Protein AF-A0A9D8I0F9-F1 (afdb_monomer_lite)

Radius of gyration: 18.65 Å; chains: 1; bounding box: 52×34×51 Å

Secondary structure (DSSP, 8-state):
-HHHHHHHHH-SEEEE-TT---------SS---HHHHHHHHHHHHHHTTEEEEE-SSEEEEEETT----PPPEE--TT---PPSSS-EEEEEEE-SSS-HHHHHHHHGGGS-TT-EEEEET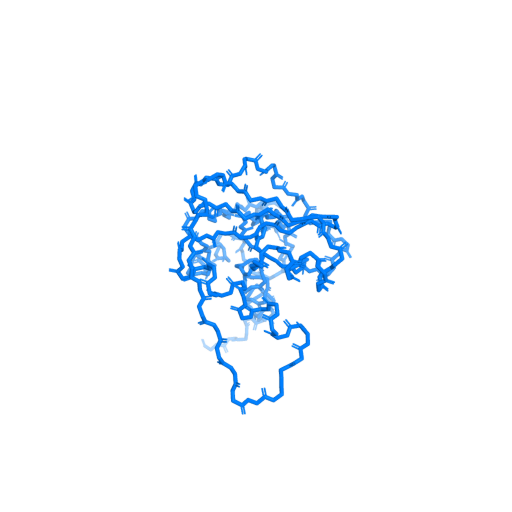TTTEEEEEEEHHHHHHHHHHHHHHTT------

pLDDT: mean 84.26, std 13.47, range [33.53, 96.0]

Foldseek 3Di:
DVQVVCCVLVVAHEAEDPPLDDDDDDDDPDDDDSVRVVVVSQVRSVVVQWFWDDDPHYIYTGHHPPDPPDPAAEDDPPDPDLDDGWGKHKYKDAFDADQQVVLLVVLVVLADPPKDWDADRVRRMIIIIGTSRSVVVSVVVRVVVSPDDPDDD

Structure (mmCIF, N/CA/C/O backbone):
data_AF-A0A9D8I0F9-F1
#
_entry.id   AF-A0A9D8I0F9-F1
#
loop_
_atom_site.group_PDB
_atom_site.id
_atom_site.type_symbol
_atom_site.label_atom_id
_atom_site.label_alt_id
_atom_site.label_comp_id
_atom_site.label_asym_id
_atom_site.label_entity_id
_atom_site.label_seq_id
_atom_site.pdbx_PDB_ins_code
_atom_site.Cartn_x
_atom_site.Cartn_y
_atom_site.Cartn_z
_atom_site.occupancy
_atom_site.B_iso_or_equiv
_atom_site.auth_seq_id
_atom_site.auth_comp_id
_atom_site.auth_asym_id
_atom_site.auth_atom_id
_atom_site.pdbx_PDB_model_num
ATOM 1 N N . MET A 1 1 ? -15.781 5.078 19.343 1.00 82.75 1 MET A N 1
ATOM 2 C CA . MET A 1 1 ? -15.821 4.423 18.006 1.00 82.75 1 MET A CA 1
ATOM 3 C C . MET A 1 1 ? -14.433 4.461 17.373 1.00 82.75 1 MET A C 1
ATOM 5 O O . MET A 1 1 ? -13.706 5.409 17.646 1.00 82.75 1 MET A O 1
ATOM 9 N N . ILE A 1 2 ? -14.071 3.494 16.517 1.00 88.62 2 ILE A N 1
ATOM 10 C CA . ILE A 1 2 ? -12.720 3.404 15.916 1.00 88.62 2 ILE A CA 1
ATOM 11 C C . ILE A 1 2 ? -12.313 4.680 15.159 1.00 88.62 2 ILE A C 1
ATOM 13 O O . ILE A 1 2 ? -11.172 5.117 15.239 1.00 88.62 2 ILE A O 1
ATOM 17 N N . VAL A 1 3 ? -13.276 5.329 14.495 1.00 91.56 3 VAL A N 1
ATOM 18 C CA . VAL A 1 3 ? -13.066 6.572 13.739 1.00 91.56 3 VAL A CA 1
ATOM 19 C C . VAL A 1 3 ? -12.652 7.746 14.621 1.00 91.56 3 VAL A C 1
ATOM 21 O O . VAL A 1 3 ? -11.760 8.502 14.258 1.00 91.56 3 VAL A O 1
ATOM 24 N N . GLN A 1 4 ? -13.251 7.863 15.805 1.00 92.19 4 GLN A N 1
ATOM 25 C CA . GLN A 1 4 ? -12.922 8.914 16.761 1.00 92.19 4 GLN A CA 1
ATOM 26 C C . GLN A 1 4 ? -11.546 8.666 17.381 1.00 92.19 4 GLN A C 1
ATOM 28 O O . GLN A 1 4 ? -10.725 9.573 17.447 1.00 92.19 4 GLN A O 1
ATOM 33 N N . TRP A 1 5 ? -11.260 7.410 17.736 1.00 93.69 5 TRP A N 1
ATOM 34 C CA . TRP A 1 5 ? -9.943 7.028 18.236 1.00 93.69 5 TRP A CA 1
ATOM 35 C C . TRP A 1 5 ? -8.846 7.321 17.202 1.00 93.69 5 TRP A C 1
ATOM 37 O O . TRP A 1 5 ? -7.818 7.898 17.542 1.00 93.69 5 TRP A O 1
ATOM 47 N N . LEU A 1 6 ? -9.074 7.002 15.921 1.00 93.19 6 LEU A N 1
ATOM 48 C CA . LEU A 1 6 ? -8.141 7.347 14.846 1.00 93.19 6 LEU A CA 1
ATOM 49 C C . LEU A 1 6 ? -7.936 8.861 14.726 1.00 93.19 6 LEU A C 1
ATOM 51 O O . LEU A 1 6 ? -6.796 9.285 14.545 1.00 93.19 6 LEU A O 1
ATOM 55 N N . ALA A 1 7 ? -8.989 9.671 14.856 1.00 93.44 7 ALA A N 1
ATOM 56 C CA . ALA A 1 7 ? -8.874 11.128 14.814 1.00 93.44 7 ALA A CA 1
ATOM 57 C C . ALA A 1 7 ? -8.002 11.661 15.963 1.00 93.44 7 ALA A C 1
ATOM 59 O O . ALA A 1 7 ? -7.063 12.418 15.727 1.00 93.44 7 ALA A O 1
ATOM 60 N N . GLU A 1 8 ? -8.238 11.195 17.189 1.00 94.94 8 GLU A N 1
ATOM 61 C CA . GLU A 1 8 ? -7.479 11.591 18.383 1.00 94.94 8 GLU A CA 1
ATOM 62 C C . GLU A 1 8 ? -6.013 11.148 18.309 1.00 94.94 8 GLU A C 1
ATOM 64 O O . GLU A 1 8 ? -5.097 11.908 18.628 1.00 94.94 8 GLU A O 1
ATOM 69 N N . GLN A 1 9 ? -5.764 9.918 17.854 1.00 93.75 9 GLN A N 1
ATOM 70 C CA . GLN A 1 9 ? -4.401 9.419 17.745 1.00 93.75 9 GLN A CA 1
ATOM 71 C C . GLN A 1 9 ? -3.655 10.052 16.568 1.00 93.75 9 GLN A C 1
ATOM 73 O O . GLN A 1 9 ? -2.475 10.365 16.690 1.00 93.75 9 GLN A O 1
ATOM 78 N N . THR A 1 10 ? -4.285 10.282 15.424 1.00 89.06 10 THR A N 1
ATOM 79 C CA . THR A 1 10 ? -3.561 10.822 14.260 1.00 89.06 10 THR A CA 1
ATOM 80 C C . THR A 1 10 ? -3.541 12.345 14.200 1.00 89.06 10 THR A C 1
ATOM 82 O O . THR A 1 10 ? -2.701 12.892 13.491 1.00 89.06 10 THR A O 1
ATOM 85 N N . GLY A 1 11 ? -4.427 13.027 14.932 1.00 89.56 11 GLY A N 1
ATOM 86 C CA . GLY A 1 11 ? -4.648 14.469 14.803 1.00 89.56 11 GLY A CA 1
ATOM 87 C C . GLY A 1 11 ? -5.281 14.863 13.464 1.00 89.56 11 GLY A C 1
ATOM 88 O O . GLY A 1 11 ? -5.242 16.032 13.092 1.00 89.56 11 GLY A O 1
ATOM 89 N N . LYS A 1 12 ? -5.822 13.894 12.714 1.00 86.50 12 LYS A N 1
ATOM 90 C CA . LYS A 1 12 ? -6.399 14.089 11.379 1.00 86.50 12 LYS A CA 1
ATOM 91 C C . LYS A 1 12 ? -7.915 13.986 11.426 1.00 86.50 12 LYS A C 1
ATOM 93 O O . LYS A 1 12 ? -8.478 13.248 12.232 1.00 86.50 12 LYS A O 1
ATOM 98 N N . SER A 1 13 ? -8.577 14.668 10.499 1.00 85.00 13 SER A N 1
ATOM 99 C CA . SER A 1 13 ? -10.017 14.495 10.298 1.00 85.00 13 SER A CA 1
ATOM 100 C C . SER A 1 13 ? -10.301 13.113 9.709 1.00 85.00 13 SER A C 1
ATOM 102 O O . SER A 1 13 ? -9.694 12.733 8.711 1.00 85.00 13 SER A O 1
ATOM 104 N N . VAL A 1 14 ? -11.228 12.354 10.292 1.00 93.44 14 VAL A N 1
ATOM 105 C CA . VAL A 1 14 ? -11.577 11.013 9.799 1.00 93.44 14 VAL A CA 1
ATOM 106 C C . VAL A 1 14 ? -12.933 11.060 9.109 1.00 93.44 14 VAL A C 1
ATOM 108 O O . VAL A 1 14 ? -13.938 11.415 9.720 1.00 93.44 14 VAL A O 1
ATOM 111 N N . ILE A 1 15 ? -12.961 10.681 7.835 1.00 88.06 15 ILE A N 1
ATOM 112 C CA . ILE A 1 15 ? -14.157 10.633 6.997 1.00 88.06 15 ILE A CA 1
ATOM 113 C C . ILE A 1 15 ? -14.457 9.168 6.703 1.00 88.06 15 ILE A C 1
ATOM 115 O O . ILE A 1 15 ? -13.598 8.422 6.237 1.00 88.06 15 ILE A O 1
ATOM 119 N N . LYS A 1 16 ? -15.690 8.746 6.966 1.00 90.88 16 LYS A N 1
ATOM 120 C CA . LYS A 1 16 ? -16.125 7.363 6.778 1.00 90.88 16 LYS A CA 1
ATOM 121 C C . LYS A 1 16 ? -17.194 7.297 5.701 1.00 90.88 16 LYS A C 1
ATOM 123 O O . LYS A 1 16 ? -18.196 8.005 5.785 1.00 90.88 16 LYS A O 1
ATOM 128 N N . HIS A 1 17 ? -17.015 6.415 4.725 1.00 91.06 17 HIS A N 1
ATOM 129 C CA . HIS A 1 17 ? -18.057 6.117 3.752 1.00 91.06 17 HIS A CA 1
ATOM 130 C C . HIS A 1 17 ? -19.296 5.523 4.460 1.00 91.06 17 HIS A C 1
ATOM 132 O O . HIS A 1 17 ? -19.131 4.709 5.374 1.00 91.06 17 HIS A O 1
ATOM 138 N N . PRO A 1 18 ? -20.540 5.843 4.047 1.00 89.75 18 PRO A N 1
ATOM 139 C CA . PRO A 1 18 ? -21.752 5.341 4.710 1.00 89.75 18 PRO A CA 1
ATOM 140 C C . PRO A 1 18 ? -21.831 3.811 4.803 1.00 89.75 18 PRO A C 1
ATOM 142 O O . PRO A 1 18 ? -22.353 3.268 5.772 1.00 89.75 18 PRO A O 1
ATOM 145 N N . GLN A 1 19 ? -21.272 3.117 3.808 1.00 91.00 19 GLN A N 1
ATOM 146 C CA . GLN A 1 19 ? -21.232 1.651 3.752 1.00 91.00 19 GLN A CA 1
ATOM 147 C C . GLN A 1 19 ? -20.058 1.024 4.518 1.00 91.00 19 GLN A C 1
ATOM 149 O O . GLN A 1 19 ? -19.990 -0.195 4.609 1.00 91.00 19 GLN A O 1
ATOM 154 N N . ALA A 1 20 ? -19.144 1.821 5.077 1.00 90.25 20 ALA A N 1
ATOM 155 C CA . ALA A 1 20 ? -18.056 1.304 5.901 1.00 90.25 20 ALA A CA 1
ATOM 156 C C . ALA A 1 20 ? -18.526 1.067 7.343 1.00 90.25 20 ALA A C 1
ATOM 158 O O . ALA A 1 20 ? -18.158 1.795 8.267 1.00 90.25 20 ALA A O 1
ATOM 159 N N . ASN A 1 21 ? -19.432 0.106 7.525 1.00 88.88 21 ASN A N 1
ATOM 160 C CA . ASN A 1 21 ? -19.968 -0.296 8.823 1.00 88.88 21 ASN A CA 1
ATOM 161 C C . ASN A 1 21 ? -19.376 -1.651 9.212 1.00 88.88 21 ASN A C 1
ATOM 163 O O . ASN A 1 21 ? -19.689 -2.654 8.586 1.00 88.88 21 ASN A O 1
ATOM 167 N N . CYS A 1 22 ? -18.552 -1.670 10.256 1.00 86.62 22 CYS A N 1
ATOM 168 C CA . CYS A 1 22 ? -18.045 -2.892 10.872 1.00 86.62 22 CYS A CA 1
ATOM 169 C C . CYS A 1 22 ? -17.872 -2.700 12.376 1.00 86.62 22 CYS A C 1
ATOM 171 O O . CYS A 1 22 ? -17.778 -1.572 12.878 1.00 86.62 22 CYS A O 1
ATOM 173 N N . GLN A 1 23 ? -17.809 -3.822 13.082 1.00 89.06 23 GLN A N 1
ATOM 174 C CA . GLN A 1 23 ? -17.448 -3.883 14.486 1.00 89.06 23 GLN A CA 1
ATOM 175 C C . GLN A 1 23 ? -16.186 -4.729 14.608 1.00 89.06 23 GLN A C 1
ATOM 177 O O . GLN A 1 23 ? -16.189 -5.905 14.272 1.00 89.06 23 GLN A O 1
ATOM 182 N N . ILE A 1 24 ? -15.111 -4.114 15.095 1.00 87.12 24 ILE A N 1
ATOM 183 C CA . ILE A 1 24 ? -13.802 -4.754 15.217 1.00 87.12 24 ILE A CA 1
ATOM 184 C C . ILE A 1 24 ? -13.397 -4.747 16.689 1.00 87.12 24 ILE A C 1
ATOM 186 O O . ILE A 1 24 ? -13.435 -3.702 17.343 1.00 87.12 24 ILE A O 1
ATOM 190 N N . THR A 1 25 ? -12.951 -5.902 17.181 1.00 90.12 25 THR A N 1
ATOM 191 C CA . THR A 1 25 ? -12.353 -6.058 18.511 1.00 90.12 25 THR A CA 1
ATOM 192 C C . THR A 1 25 ? -10.864 -6.342 18.358 1.00 90.12 25 THR A C 1
ATOM 194 O O . THR A 1 25 ? -10.480 -7.319 17.722 1.00 90.12 25 THR A O 1
ATOM 197 N N . ILE A 1 26 ? -10.017 -5.498 18.950 1.00 88.25 26 ILE A N 1
ATOM 198 C CA . ILE A 1 26 ? -8.557 -5.649 18.914 1.00 88.25 26 ILE A CA 1
ATOM 199 C C . ILE A 1 26 ? -8.065 -5.835 20.344 1.00 88.25 26 ILE A C 1
ATOM 201 O O . ILE A 1 26 ? -8.322 -4.994 21.204 1.00 88.25 26 ILE A O 1
ATOM 205 N N . VAL A 1 27 ? -7.336 -6.922 20.591 1.00 89.94 27 VAL A N 1
ATOM 206 C CA . VAL A 1 27 ? -6.743 -7.233 21.896 1.00 89.94 27 VAL A CA 1
ATOM 207 C C . VAL A 1 27 ? -5.234 -7.347 21.724 1.00 89.94 27 VAL A C 1
ATOM 209 O O . VAL A 1 27 ? -4.760 -8.041 20.828 1.00 89.94 27 VAL A O 1
ATOM 212 N N . SER A 1 28 ? -4.475 -6.670 22.585 1.00 86.38 28 SER A N 1
ATOM 213 C CA . SER A 1 28 ? -3.016 -6.780 22.636 1.00 86.38 28 SER A CA 1
ATOM 214 C C . SER A 1 28 ? -2.583 -7.273 24.010 1.00 86.38 28 SER A C 1
ATOM 216 O O . SER A 1 28 ? -3.026 -6.751 25.030 1.00 86.38 28 SER A O 1
ATOM 218 N N . SER A 1 29 ? -1.699 -8.269 24.037 1.00 86.88 29 SER A N 1
ATOM 219 C CA . SER A 1 29 ? -1.123 -8.846 25.260 1.00 86.88 29 SER A CA 1
ATOM 220 C C . SER A 1 29 ? 0.149 -8.133 25.735 1.00 86.88 29 SER A C 1
ATOM 222 O O . SER A 1 29 ? 0.691 -8.466 26.788 1.00 86.88 29 SER A O 1
ATOM 224 N N . LYS A 1 30 ? 0.651 -7.157 24.969 1.00 87.94 30 LYS A N 1
ATOM 225 C CA . LYS A 1 30 ? 1.874 -6.394 25.262 1.00 87.94 30 LYS A CA 1
ATOM 226 C C . LYS A 1 30 ? 1.601 -4.896 25.158 1.00 87.94 30 LYS A C 1
ATOM 228 O O . LYS A 1 30 ? 0.676 -4.476 24.466 1.00 87.94 30 LYS A O 1
ATOM 233 N N . LYS A 1 31 ? 2.441 -4.078 25.804 1.00 86.44 31 LYS A N 1
ATOM 234 C CA . LYS A 1 31 ? 2.414 -2.621 25.605 1.00 86.44 31 LYS A CA 1
ATOM 235 C C . LYS A 1 31 ? 2.637 -2.318 24.122 1.00 86.44 31 LYS A C 1
ATOM 237 O O . LYS A 1 31 ? 3.663 -2.695 23.562 1.00 86.44 31 LYS A O 1
ATOM 242 N N . THR A 1 32 ? 1.676 -1.643 23.507 1.00 90.00 32 THR A N 1
ATOM 243 C CA . THR A 1 32 ? 1.699 -1.301 22.084 1.00 90.00 32 THR A CA 1
ATOM 244 C C . THR A 1 32 ? 1.989 0.185 21.937 1.00 90.00 32 THR A C 1
ATOM 246 O O . THR A 1 32 ? 1.360 1.008 22.603 1.00 90.00 32 THR A O 1
ATOM 249 N N . SER A 1 33 ? 2.948 0.543 21.080 1.00 94.00 33 SER A N 1
ATOM 250 C CA . SER A 1 33 ? 3.194 1.950 20.770 1.00 94.00 33 SER A CA 1
ATOM 251 C C . SER A 1 33 ? 1.993 2.544 20.027 1.00 94.00 33 SER A C 1
ATOM 253 O O . SER A 1 33 ? 1.245 1.836 19.351 1.00 94.00 33 SER A O 1
ATOM 255 N N . LYS A 1 34 ? 1.825 3.866 20.096 1.00 90.50 34 LYS A N 1
ATOM 256 C CA . LYS A 1 34 ? 0.772 4.578 19.358 1.00 90.50 34 LYS A CA 1
ATOM 257 C C . LYS A 1 34 ? 0.776 4.234 17.863 1.00 90.50 34 LYS A C 1
ATOM 259 O O . LYS A 1 34 ? -0.275 3.976 17.283 1.00 90.50 34 LYS A O 1
ATOM 264 N N . ARG A 1 35 ? 1.968 4.188 17.256 1.00 88.75 35 ARG A N 1
ATOM 265 C CA . ARG A 1 35 ? 2.148 3.850 15.839 1.00 88.75 35 ARG A CA 1
ATOM 266 C C . ARG A 1 35 ? 1.676 2.429 15.539 1.00 88.75 35 ARG A C 1
ATOM 268 O O . ARG A 1 35 ? 0.945 2.218 14.577 1.00 88.75 35 ARG A O 1
ATOM 275 N N . ASP A 1 36 ? 2.067 1.468 16.369 1.00 91.25 36 ASP A N 1
ATOM 276 C CA . ASP A 1 36 ? 1.724 0.063 16.142 1.00 91.25 36 ASP A CA 1
ATOM 277 C C . ASP A 1 36 ? 0.231 -0.193 16.367 1.00 91.25 36 ASP A C 1
ATOM 279 O O . ASP A 1 36 ? -0.375 -0.966 15.630 1.00 91.25 36 ASP A O 1
ATOM 283 N N . ALA A 1 37 ? -0.391 0.510 17.316 1.00 92.38 37 ALA A N 1
ATOM 284 C CA . ALA A 1 37 ? -1.830 0.442 17.539 1.00 92.38 37 ALA A CA 1
ATOM 285 C C . ALA A 1 37 ? -2.612 0.959 16.320 1.00 92.38 37 ALA A C 1
ATOM 287 O O . ALA A 1 37 ? -3.542 0.296 15.869 1.00 92.38 37 ALA A O 1
ATOM 288 N N . ILE A 1 38 ? -2.205 2.093 15.735 1.00 93.12 38 ILE A N 1
ATOM 289 C CA . ILE A 1 38 ? -2.808 2.613 14.494 1.00 93.12 38 ILE A CA 1
ATOM 290 C C . ILE A 1 38 ? -2.662 1.589 13.361 1.00 93.12 38 ILE A C 1
ATOM 292 O O . ILE A 1 38 ? -3.632 1.291 12.667 1.00 93.12 38 ILE A O 1
ATOM 296 N N . ASN A 1 39 ? -1.477 0.993 13.214 1.00 91.00 39 ASN A N 1
ATOM 297 C CA . ASN A 1 39 ? -1.234 -0.026 12.194 1.00 91.00 39 ASN A CA 1
ATOM 298 C C . ASN A 1 39 ? -2.101 -1.281 12.393 1.00 91.00 39 ASN A C 1
ATOM 300 O O . ASN A 1 39 ? -2.555 -1.864 11.409 1.00 91.00 39 ASN A O 1
ATOM 304 N N . LEU A 1 40 ? -2.361 -1.697 13.637 1.00 92.50 40 LEU A N 1
ATOM 305 C CA . LEU A 1 40 ? -3.286 -2.798 13.929 1.00 92.50 40 LEU A CA 1
ATOM 306 C C . LEU A 1 40 ? -4.715 -2.459 13.503 1.00 92.50 40 LEU A C 1
ATOM 308 O O . LEU A 1 40 ? -5.375 -3.296 12.895 1.00 92.50 40 LEU A O 1
ATOM 312 N N . VAL A 1 41 ? -5.170 -1.231 13.758 1.00 93.62 41 VAL A N 1
ATOM 313 C CA . VAL A 1 41 ? -6.485 -0.763 13.297 1.00 93.62 41 VAL A CA 1
ATOM 314 C C . VAL A 1 41 ? -6.575 -0.787 11.774 1.00 93.62 41 VAL A C 1
ATOM 316 O O . VAL A 1 41 ? -7.574 -1.253 11.232 1.00 93.62 41 VAL A O 1
ATOM 319 N N . TYR A 1 42 ? -5.532 -0.335 11.075 1.00 93.38 42 TYR A N 1
ATOM 320 C CA . TYR A 1 42 ? -5.502 -0.341 9.610 1.00 93.38 42 TYR A CA 1
ATOM 321 C C . TYR A 1 42 ? -5.588 -1.760 9.048 1.00 93.38 42 TYR A C 1
ATOM 323 O O . TYR A 1 42 ? -6.364 -2.016 8.131 1.00 93.38 42 TYR A O 1
ATOM 331 N N . ARG A 1 43 ? -4.845 -2.698 9.642 1.00 91.12 43 ARG A N 1
ATOM 332 C CA . ARG A 1 43 ? -4.899 -4.118 9.272 1.00 91.12 43 ARG A CA 1
ATOM 333 C C . ARG A 1 43 ? -6.274 -4.718 9.528 1.00 91.12 43 ARG A C 1
ATOM 335 O O . ARG A 1 43 ? -6.790 -5.421 8.672 1.00 91.12 43 ARG A O 1
ATOM 342 N N . ALA A 1 44 ? -6.872 -4.426 10.678 1.00 93.31 44 ALA A N 1
ATOM 343 C CA . ALA A 1 44 ? -8.185 -4.954 11.010 1.00 93.31 44 ALA A CA 1
ATOM 344 C C . ALA A 1 44 ? -9.276 -4.414 10.070 1.00 93.31 44 ALA A C 1
ATOM 346 O O . ALA A 1 44 ? -10.126 -5.174 9.629 1.00 93.31 44 ALA A O 1
ATOM 347 N N . LEU A 1 45 ? -9.217 -3.131 9.694 1.00 93.00 45 LEU A N 1
ATOM 348 C CA . LEU A 1 45 ? -10.119 -2.561 8.687 1.00 93.00 45 LEU A CA 1
ATOM 349 C C . LEU A 1 45 ? -9.921 -3.201 7.305 1.00 93.00 45 LEU A C 1
ATOM 351 O O . LEU A 1 45 ? -10.903 -3.452 6.615 1.00 93.00 45 LEU A O 1
ATOM 355 N N . SER A 1 46 ? -8.679 -3.531 6.941 1.00 90.50 46 SER A N 1
ATOM 356 C CA . SER A 1 46 ? -8.383 -4.253 5.699 1.00 90.50 46 SER A CA 1
ATOM 357 C C . SER A 1 46 ? -8.972 -5.667 5.680 1.00 90.50 46 SER A C 1
ATOM 359 O O . SER A 1 46 ? -9.409 -6.103 4.620 1.00 90.50 46 SER A O 1
ATOM 361 N N . LEU A 1 47 ? -9.020 -6.374 6.819 1.00 90.94 47 LEU A N 1
ATOM 362 C CA . LEU A 1 47 ? -9.661 -7.698 6.914 1.00 90.94 47 LEU A CA 1
ATOM 363 C C . LEU A 1 47 ? -11.172 -7.631 6.659 1.00 90.94 47 LEU A C 1
ATOM 365 O O . LEU A 1 47 ? -11.745 -8.567 6.115 1.00 90.94 47 LEU A O 1
ATOM 369 N N . GLU A 1 48 ? -11.795 -6.509 7.008 1.00 93.44 48 GLU A N 1
ATOM 370 C CA . GLU A 1 48 ? -13.217 -6.243 6.772 1.00 93.44 48 GLU A CA 1
ATOM 371 C C . GLU A 1 48 ? -13.499 -5.671 5.366 1.00 93.44 48 GLU A C 1
ATOM 373 O O . GLU A 1 48 ? -14.612 -5.228 5.084 1.00 93.44 48 GLU A O 1
ATOM 378 N N . GLY A 1 49 ? -12.499 -5.637 4.475 1.00 90.88 49 GLY A N 1
ATOM 379 C CA . GLY A 1 49 ? -12.649 -5.115 3.112 1.00 90.88 49 GLY A CA 1
ATOM 380 C C . GLY A 1 49 ? -12.726 -3.587 3.036 1.00 90.88 49 GLY A C 1
ATOM 381 O O . GLY A 1 49 ? -13.319 -3.041 2.101 1.00 90.88 49 GLY A O 1
ATOM 382 N N . PHE A 1 50 ? -12.157 -2.874 4.015 1.00 93.00 50 PHE A N 1
ATOM 383 C CA . PHE A 1 50 ? -12.046 -1.416 3.987 1.00 93.00 50 PHE A CA 1
ATOM 384 C C . PHE A 1 50 ? -10.615 -0.957 3.735 1.00 93.00 50 PHE A C 1
ATOM 386 O O . PHE A 1 50 ? -9.669 -1.370 4.404 1.00 93.00 50 PHE A O 1
ATOM 393 N N . ASN A 1 51 ? -10.484 0.003 2.828 1.00 89.19 51 ASN A N 1
ATOM 394 C CA . ASN A 1 51 ? -9.250 0.716 2.563 1.00 89.19 51 ASN A CA 1
ATOM 395 C C . ASN A 1 51 ? -9.227 2.052 3.305 1.00 89.19 51 ASN A C 1
ATOM 397 O O . ASN A 1 51 ? -10.246 2.732 3.460 1.00 89.19 51 ASN A O 1
ATOM 401 N N . ILE A 1 52 ? -8.029 2.430 3.753 1.00 89.19 52 ILE A N 1
ATOM 402 C CA . ILE A 1 52 ? -7.775 3.718 4.393 1.00 89.19 52 ILE A CA 1
ATOM 403 C C . ILE A 1 52 ? -6.856 4.523 3.498 1.00 89.19 52 ILE A C 1
ATOM 405 O O . ILE A 1 52 ? -5.713 4.142 3.252 1.00 89.19 52 ILE A O 1
ATOM 409 N N . ILE A 1 53 ? -7.357 5.666 3.057 1.00 82.69 53 ILE A N 1
ATOM 410 C CA . ILE A 1 53 ? -6.609 6.619 2.252 1.00 82.69 53 ILE A CA 1
ATOM 411 C C . ILE A 1 53 ? -6.200 7.754 3.179 1.00 82.69 53 ILE A C 1
ATOM 413 O O . ILE A 1 53 ? -7.050 8.461 3.724 1.00 82.69 53 ILE A O 1
ATOM 417 N N . ALA A 1 54 ? -4.896 7.913 3.381 1.00 80.50 54 ALA A N 1
ATOM 418 C CA . ALA A 1 54 ? -4.346 8.935 4.257 1.00 80.50 54 ALA A CA 1
ATOM 419 C C . ALA A 1 54 ? -3.819 10.127 3.452 1.00 80.50 54 ALA A C 1
ATOM 421 O O . ALA A 1 54 ? -3.071 9.947 2.500 1.00 80.50 54 ALA A O 1
ATOM 422 N N . SER A 1 55 ? -4.158 11.337 3.889 1.00 72.56 55 SER A N 1
ATOM 423 C CA . SER A 1 55 ? -3.557 12.595 3.436 1.00 72.56 55 SER A CA 1
ATOM 424 C C . SER A 1 55 ? -2.840 13.289 4.603 1.00 72.56 55 SER A C 1
ATOM 426 O O . SER A 1 55 ? -2.783 12.759 5.722 1.00 72.56 55 SER A O 1
ATOM 428 N N . SER A 1 56 ? -2.282 14.480 4.379 1.00 72.75 56 SER A N 1
ATOM 429 C CA . SER A 1 56 ? -1.680 15.292 5.446 1.00 72.75 56 SER A CA 1
ATOM 430 C C . SER A 1 56 ? -2.694 15.685 6.530 1.00 72.75 56 SER A C 1
ATOM 432 O O . SER A 1 56 ? -2.337 15.709 7.706 1.00 72.75 56 SER A O 1
ATOM 434 N N . GLN A 1 57 ? -3.958 15.915 6.159 1.00 75.75 57 GLN A N 1
ATOM 435 C CA . GLN A 1 57 ? -4.993 16.472 7.042 1.00 75.75 57 GLN A CA 1
ATOM 436 C C . GLN A 1 57 ? -6.138 15.500 7.364 1.00 75.75 57 GLN A C 1
ATOM 438 O O . GLN A 1 57 ? -6.875 15.719 8.329 1.00 75.75 57 GLN A O 1
ATOM 443 N N . SER A 1 58 ? -6.309 14.431 6.581 1.00 81.81 58 SER A N 1
ATOM 444 C CA . SER A 1 58 ? -7.467 13.542 6.694 1.00 81.81 58 SER A CA 1
ATOM 445 C C . SER A 1 58 ? -7.155 12.059 6.490 1.00 81.81 58 SER A C 1
ATOM 447 O O . SER A 1 58 ? -6.139 11.685 5.903 1.00 81.81 58 SER A O 1
ATOM 449 N N . LEU A 1 59 ? -8.053 11.210 6.991 1.00 87.31 59 LEU A N 1
ATOM 450 C CA . LEU A 1 59 ? -8.124 9.777 6.721 1.00 87.31 59 LEU A CA 1
ATOM 451 C C . LEU A 1 59 ? -9.508 9.461 6.157 1.00 87.31 59 LEU A C 1
ATOM 453 O O . LEU A 1 59 ? -10.513 9.769 6.796 1.00 87.31 59 LEU A O 1
ATOM 457 N N . LEU A 1 60 ? -9.572 8.836 4.986 1.00 88.75 60 LEU A N 1
ATOM 458 C CA . LEU A 1 60 ? -10.818 8.357 4.397 1.00 88.75 60 LEU A CA 1
ATOM 459 C C . LEU A 1 60 ? -10.894 6.841 4.565 1.00 88.75 60 LEU A C 1
ATOM 461 O O . LEU A 1 60 ? -9.982 6.141 4.140 1.00 88.75 60 LEU A O 1
ATOM 465 N N . ILE A 1 61 ? -11.982 6.344 5.151 1.00 92.38 61 ILE A N 1
ATOM 466 C CA . ILE A 1 61 ? -12.276 4.912 5.284 1.00 92.38 61 ILE A CA 1
ATOM 467 C C . ILE A 1 61 ? -13.364 4.558 4.274 1.00 92.38 61 ILE A C 1
ATOM 469 O O . ILE A 1 61 ? -14.494 5.050 4.375 1.00 92.38 61 ILE A O 1
ATOM 473 N N . VAL A 1 62 ? -13.030 3.713 3.305 1.00 90.56 62 VAL A N 1
ATOM 474 C CA . VAL A 1 62 ? -13.885 3.376 2.157 1.00 90.56 62 VAL A CA 1
ATOM 475 C C . VAL A 1 62 ? -13.920 1.862 1.934 1.00 90.56 62 VAL A C 1
ATOM 477 O O . VAL A 1 62 ? -12.914 1.205 2.183 1.00 90.56 62 VAL A O 1
ATOM 480 N N . PRO A 1 63 ? -15.042 1.280 1.474 1.00 92.31 63 PRO A N 1
ATOM 481 C CA . PRO A 1 63 ? -15.054 -0.093 0.981 1.00 92.31 63 PRO A CA 1
ATOM 482 C C . PRO A 1 63 ? -14.080 -0.262 -0.178 1.00 92.31 63 PRO A C 1
ATOM 484 O O . PRO A 1 63 ? -13.926 0.646 -1.003 1.00 92.31 63 PRO A O 1
ATOM 487 N N . GLU A 1 64 ? -13.465 -1.432 -0.254 1.00 86.56 64 GLU A N 1
ATOM 488 C CA . GLU A 1 64 ? -12.626 -1.807 -1.378 1.00 86.56 64 GLU A CA 1
ATOM 489 C C . GLU A 1 64 ? -13.393 -1.678 -2.706 1.00 86.56 64 GLU A C 1
ATOM 491 O O . GLU A 1 64 ? -14.567 -2.040 -2.819 1.00 86.56 64 GLU A O 1
ATOM 496 N N . GLY A 1 65 ? -12.755 -1.070 -3.707 1.00 81.62 65 GLY A N 1
ATOM 497 C CA . GLY A 1 65 ? -13.364 -0.791 -5.013 1.00 81.62 65 GLY A CA 1
ATOM 498 C C . GLY A 1 65 ? -14.264 0.449 -5.051 1.00 81.62 65 GLY A C 1
ATOM 499 O O . GLY A 1 65 ? -14.711 0.840 -6.132 1.00 81.62 65 GLY A O 1
ATOM 500 N N . LYS A 1 66 ? -14.520 1.092 -3.905 1.00 80.38 66 LYS A N 1
ATOM 501 C CA . LYS A 1 66 ? -15.225 2.383 -3.800 1.00 80.38 66 LYS A CA 1
ATOM 502 C C . LYS A 1 66 ? -14.294 3.523 -3.415 1.00 80.38 66 LYS A C 1
ATOM 504 O O . LYS A 1 66 ? -14.742 4.545 -2.889 1.00 80.38 66 LYS A O 1
ATOM 509 N N . GLU A 1 67 ? -12.999 3.359 -3.663 1.00 78.75 67 GLU A N 1
ATOM 510 C CA . GLU A 1 67 ? -12.055 4.445 -3.483 1.00 78.75 67 GLU A CA 1
ATOM 511 C C . GLU A 1 67 ? -12.432 5.610 -4.412 1.00 78.75 67 GLU A C 1
ATOM 513 O O . GLU A 1 67 ? -12.753 5.385 -5.586 1.00 78.75 67 GLU A O 1
ATOM 518 N N . PRO A 1 68 ? -12.402 6.866 -3.928 1.00 68.19 68 PRO A N 1
ATOM 519 C CA . PRO A 1 68 ? -12.502 8.008 -4.820 1.00 68.19 68 PRO A CA 1
ATOM 520 C C . PRO A 1 68 ? -11.421 7.886 -5.896 1.00 68.19 68 PRO A C 1
ATOM 522 O O . PRO A 1 68 ? -10.301 7.453 -5.612 1.00 68.19 68 PRO A O 1
ATOM 525 N N . LYS A 1 69 ? -11.753 8.271 -7.133 1.00 59.94 69 LYS A N 1
ATOM 526 C CA . LYS A 1 69 ? -10.774 8.378 -8.220 1.00 59.94 69 LYS A CA 1
ATOM 527 C C . LYS A 1 69 ? -9.778 9.477 -7.859 1.00 59.94 69 LYS A C 1
ATOM 529 O O . LYS A 1 69 ? -9.962 10.636 -8.211 1.00 59.94 69 LYS A O 1
ATOM 534 N N . LEU A 1 70 ? -8.757 9.111 -7.101 1.00 56.00 70 LEU A N 1
ATOM 535 C CA . LEU A 1 70 ? -7.616 9.958 -6.827 1.00 56.00 70 LEU A CA 1
ATOM 536 C C . LEU A 1 70 ? -6.743 9.905 -8.068 1.00 56.00 70 LEU A C 1
ATOM 538 O O . LEU A 1 70 ? -6.293 8.830 -8.476 1.00 56.00 70 LEU A O 1
ATOM 542 N N . SER A 1 71 ? -6.556 11.062 -8.692 1.00 51.62 71 SER A N 1
ATOM 543 C CA . SER A 1 71 ? -5.504 11.229 -9.683 1.00 51.62 71 SER A CA 1
ATOM 544 C C . SER A 1 71 ? -4.194 10.828 -9.005 1.00 51.62 71 SER A C 1
ATOM 546 O O . SER A 1 71 ? -3.898 11.366 -7.936 1.00 51.62 71 SER A O 1
ATOM 548 N N . PRO A 1 72 ? -3.458 9.844 -9.541 1.00 55.41 72 PRO A N 1
ATOM 549 C CA . PRO A 1 72 ? -2.234 9.397 -8.905 1.00 55.41 72 PRO A CA 1
ATOM 550 C C . PRO A 1 72 ? -1.252 10.570 -8.844 1.00 55.41 72 PRO A C 1
ATOM 552 O O . PRO A 1 72 ? -1.090 11.311 -9.815 1.00 55.41 72 PRO A O 1
ATOM 555 N N . GLU A 1 73 ? -0.646 10.765 -7.679 1.00 59.50 73 GLU A N 1
ATOM 556 C CA . GLU A 1 73 ? 0.324 11.836 -7.474 1.00 59.50 73 GLU A CA 1
ATOM 557 C C . GLU A 1 73 ? 1.682 11.385 -8.027 1.00 59.50 73 GLU A C 1
ATOM 559 O O . GLU A 1 73 ? 2.119 10.250 -7.795 1.00 59.50 73 GLU A O 1
ATOM 564 N N . LEU A 1 74 ? 2.337 12.256 -8.799 1.00 62.88 74 LEU A N 1
ATOM 565 C CA . LEU A 1 74 ? 3.704 12.029 -9.257 1.00 62.88 74 LEU A CA 1
ATOM 566 C C . LEU A 1 74 ? 4.638 12.132 -8.049 1.00 62.88 74 LEU A C 1
ATOM 568 O O . LEU A 1 74 ? 4.749 13.190 -7.431 1.00 62.88 74 LEU A O 1
ATOM 572 N N . LEU A 1 75 ? 5.326 11.038 -7.729 1.00 64.69 75 LEU A N 1
ATOM 573 C CA . LEU A 1 75 ? 6.476 11.081 -6.837 1.00 64.69 75 LEU A CA 1
ATOM 574 C C . LEU A 1 75 ? 7.572 11.884 -7.537 1.00 64.69 75 LEU A C 1
ATOM 576 O O . LEU A 1 75 ? 8.137 11.434 -8.535 1.00 64.69 75 LEU A O 1
ATOM 580 N N . ASP A 1 76 ? 7.839 13.078 -7.013 1.00 59.69 76 ASP A N 1
ATOM 581 C CA . ASP A 1 76 ? 8.951 13.923 -7.441 1.00 59.69 76 ASP A CA 1
ATOM 582 C C . ASP A 1 76 ? 10.253 13.104 -7.429 1.00 59.69 76 ASP A C 1
ATOM 584 O O . ASP A 1 76 ? 10.562 12.431 -6.443 1.00 59.69 76 ASP A O 1
ATOM 588 N N . ALA A 1 77 ? 11.019 13.146 -8.522 1.00 54.25 77 ALA A N 1
ATOM 589 C CA . ALA A 1 77 ? 12.255 12.379 -8.680 1.00 54.25 77 ALA A CA 1
ATOM 590 C C . ALA A 1 77 ? 13.318 12.727 -7.617 1.00 54.25 77 ALA A C 1
ATOM 592 O O . ALA A 1 77 ? 14.227 11.935 -7.370 1.00 54.25 77 ALA A O 1
ATOM 593 N N . SER A 1 78 ? 13.197 13.894 -6.975 1.00 51.59 78 SER A N 1
ATOM 594 C CA . SER A 1 78 ? 14.062 14.340 -5.877 1.00 51.59 78 SER A CA 1
ATOM 595 C C . SER A 1 78 ? 13.680 13.771 -4.501 1.00 51.59 78 SER A C 1
ATOM 597 O O . SER A 1 78 ? 14.498 13.798 -3.577 1.00 51.59 78 SER A O 1
ATOM 599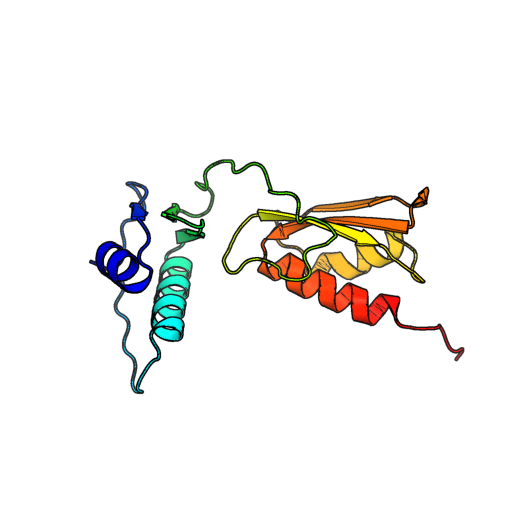 N N . ARG A 1 79 ? 12.466 13.223 -4.347 1.00 56.47 79 ARG A N 1
ATOM 600 C CA . ARG A 1 79 ? 11.995 12.610 -3.099 1.00 56.47 79 ARG A CA 1
ATOM 601 C C . ARG A 1 79 ? 12.354 11.131 -3.049 1.00 56.47 79 ARG A C 1
ATOM 603 O O . ARG A 1 79 ? 11.854 10.302 -3.808 1.00 56.47 79 ARG A O 1
ATOM 610 N N . SER A 1 80 ? 13.231 10.792 -2.111 1.00 57.12 80 SER A N 1
ATOM 611 C CA . SER A 1 80 ? 13.612 9.407 -1.816 1.00 57.12 80 SER A CA 1
ATOM 612 C C . SER A 1 80 ? 12.606 8.709 -0.894 1.00 57.12 80 SER A C 1
ATOM 614 O O . SER A 1 80 ? 12.551 7.478 -0.863 1.00 57.12 80 SER A O 1
ATOM 616 N N . ASP A 1 81 ? 11.782 9.476 -0.183 1.00 61.22 81 ASP A N 1
ATOM 617 C CA . ASP A 1 81 ? 10.781 9.015 0.763 1.00 61.22 81 ASP A CA 1
ATOM 618 C C . ASP A 1 81 ? 9.440 8.727 0.075 1.00 61.22 81 ASP A C 1
ATOM 620 O O . ASP A 1 81 ? 8.720 9.619 -0.368 1.00 61.22 81 ASP A O 1
ATOM 624 N N . ILE A 1 82 ? 9.080 7.443 0.002 1.00 65.88 82 ILE A N 1
ATOM 625 C CA . ILE A 1 82 ? 7.753 7.029 -0.456 1.00 65.88 82 ILE A CA 1
ATOM 626 C C . ILE A 1 82 ? 6.770 7.235 0.715 1.00 65.88 82 ILE A C 1
ATOM 628 O O . ILE A 1 82 ? 6.969 6.653 1.787 1.00 65.88 82 ILE A O 1
ATOM 632 N N . PRO A 1 83 ? 5.717 8.060 0.556 1.00 65.19 83 PRO A N 1
ATOM 633 C CA . PRO A 1 83 ? 4.871 8.463 1.672 1.00 65.19 83 PRO A CA 1
ATOM 634 C C . PRO A 1 83 ? 4.077 7.297 2.284 1.00 65.19 83 PRO A C 1
ATOM 636 O O . PRO A 1 83 ? 3.535 6.446 1.578 1.00 65.19 83 PRO A O 1
ATOM 639 N N . ILE A 1 84 ? 3.989 7.291 3.620 1.00 63.16 84 ILE A N 1
ATOM 640 C CA . ILE A 1 84 ? 3.402 6.215 4.437 1.00 63.16 84 ILE A CA 1
ATOM 641 C C . ILE A 1 84 ? 1.873 6.160 4.263 1.00 63.16 84 ILE A C 1
ATOM 643 O O . ILE A 1 84 ? 1.181 7.142 4.523 1.00 63.16 84 ILE A O 1
ATOM 647 N N . GLY A 1 85 ? 1.342 4.988 3.902 1.00 64.50 85 GLY A N 1
ATOM 648 C CA . GLY A 1 85 ? -0.095 4.726 3.725 1.00 64.50 85 GLY A CA 1
ATOM 649 C C . GLY A 1 85 ? -0.387 3.949 2.439 1.00 64.50 85 GLY A C 1
ATOM 650 O O . GLY A 1 85 ? 0.516 3.732 1.637 1.00 64.50 85 GLY A O 1
ATOM 651 N N . ARG A 1 86 ? -1.640 3.524 2.225 1.00 73.06 86 ARG A N 1
ATOM 652 C CA . ARG A 1 86 ? -2.073 2.865 0.979 1.00 73.06 86 ARG A CA 1
ATOM 653 C C . ARG A 1 86 ? -2.644 3.916 0.028 1.00 73.06 86 ARG A C 1
ATOM 655 O O . ARG A 1 86 ? -3.828 4.232 0.064 1.00 73.06 86 ARG A O 1
ATOM 662 N N . GLN A 1 87 ? -1.779 4.482 -0.799 1.00 78.25 87 GLN A N 1
ATOM 663 C CA . GLN A 1 87 ? -2.134 5.471 -1.818 1.00 78.25 87 GLN A CA 1
ATOM 664 C C . GLN A 1 87 ? -1.526 5.076 -3.157 1.00 78.25 87 GLN A C 1
ATOM 666 O O . GLN A 1 87 ? -0.503 4.392 -3.186 1.00 78.25 87 GLN A O 1
ATOM 671 N N . ARG A 1 88 ? -2.170 5.490 -4.250 1.00 80.94 88 ARG A N 1
ATOM 672 C CA . ARG A 1 88 ? -1.704 5.214 -5.608 1.00 80.94 88 ARG A CA 1
ATOM 673 C C . ARG A 1 88 ? -0.791 6.343 -6.071 1.00 80.94 88 ARG A C 1
ATOM 675 O O . ARG A 1 88 ? -1.211 7.497 -6.072 1.00 80.94 88 ARG A O 1
ATOM 682 N N . LEU A 1 89 ? 0.427 6.002 -6.467 1.00 85.44 89 LEU A N 1
ATOM 683 C CA . LEU A 1 89 ? 1.454 6.956 -6.881 1.00 85.44 89 LEU A CA 1
ATOM 684 C C . LEU A 1 89 ? 1.972 6.589 -8.269 1.00 85.44 89 LEU A C 1
ATOM 686 O O . LEU A 1 89 ? 1.843 5.441 -8.698 1.00 85.44 89 LEU A O 1
ATOM 690 N N . VAL A 1 90 ? 2.580 7.558 -8.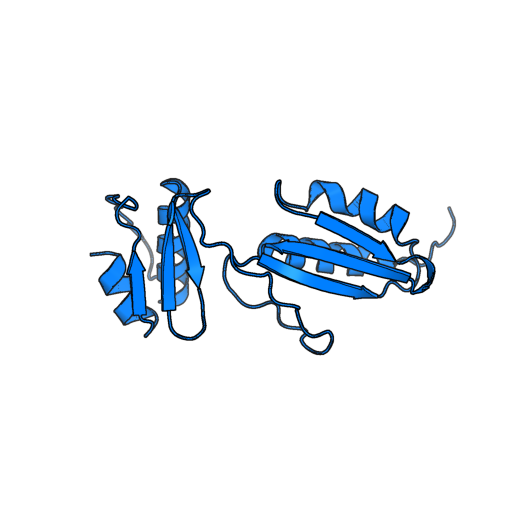949 1.00 85.50 90 VAL A N 1
ATOM 691 C CA . VAL A 1 90 ? 3.401 7.319 -10.141 1.00 85.50 90 VAL A CA 1
ATOM 692 C C . VAL A 1 90 ? 4.856 7.574 -9.777 1.00 85.50 90 VAL A C 1
ATOM 694 O O . VAL A 1 90 ? 5.185 8.669 -9.330 1.00 85.50 90 VAL A O 1
ATOM 697 N N . LYS A 1 91 ? 5.735 6.594 -9.984 1.00 88.38 91 LYS A N 1
ATOM 698 C CA . LYS A 1 91 ? 7.179 6.731 -9.779 1.00 88.38 91 LYS A CA 1
ATOM 699 C C . LYS A 1 91 ? 7.930 6.480 -11.078 1.00 88.38 91 LYS A C 1
ATOM 701 O O . LYS A 1 91 ? 7.737 5.450 -11.716 1.00 88.38 91 LYS A O 1
ATOM 706 N N . ILE A 1 92 ? 8.813 7.406 -11.435 1.00 87.62 92 ILE A N 1
ATOM 707 C CA . ILE A 1 92 ? 9.732 7.260 -12.566 1.00 87.62 92 ILE A CA 1
ATOM 708 C C . ILE A 1 92 ? 11.083 6.811 -12.011 1.00 87.62 92 ILE A C 1
ATOM 710 O O . ILE A 1 92 ? 11.621 7.446 -11.104 1.00 87.62 92 ILE A O 1
ATOM 714 N N . VAL A 1 93 ? 11.624 5.713 -12.533 1.00 90.88 93 VAL A N 1
ATOM 715 C CA . VAL A 1 93 ? 12.925 5.172 -12.132 1.00 90.88 93 VAL A CA 1
ATOM 716 C C . VAL A 1 93 ? 13.838 5.111 -13.347 1.00 90.88 93 VAL A C 1
ATOM 718 O O . VAL A 1 93 ? 13.487 4.540 -14.378 1.00 90.88 93 VAL A O 1
ATOM 721 N N . GLN A 1 94 ? 15.010 5.720 -13.213 1.00 90.62 94 GLN A N 1
ATOM 722 C CA . GLN A 1 94 ? 16.083 5.661 -14.196 1.00 90.62 94 GLN A CA 1
ATOM 723 C C . GLN A 1 94 ? 16.881 4.368 -14.000 1.00 90.62 94 GLN A C 1
ATOM 725 O O . GLN A 1 94 ? 17.324 4.098 -12.885 1.00 90.62 94 GLN A O 1
ATOM 730 N N . LEU A 1 95 ? 17.078 3.608 -15.074 1.00 91.88 95 LEU A N 1
ATOM 731 C CA . LEU A 1 95 ? 17.927 2.420 -15.106 1.00 91.88 95 LEU A CA 1
ATOM 732 C C . LEU A 1 95 ? 19.313 2.768 -15.652 1.00 91.88 95 LEU A C 1
ATOM 734 O O . LEU A 1 95 ? 19.458 3.644 -16.515 1.00 91.88 95 LEU A O 1
ATOM 738 N N . GLN A 1 96 ? 20.321 2.063 -15.159 1.00 91.25 96 GLN A N 1
ATOM 739 C CA . GLN A 1 96 ? 21.723 2.241 -15.521 1.00 91.25 96 GLN A CA 1
ATOM 740 C C . GLN A 1 96 ? 22.203 1.125 -16.454 1.00 91.25 96 GLN A C 1
ATOM 742 O O . GLN A 1 96 ? 22.790 1.407 -17.507 1.00 91.25 96 GLN A O 1
ATOM 747 N N . HIS A 1 97 ? 21.899 -0.131 -16.120 1.00 90.31 97 HIS A N 1
ATOM 748 C CA . HIS A 1 97 ? 22.500 -1.305 -16.751 1.00 90.31 97 HIS A CA 1
ATOM 749 C C . HIS A 1 97 ? 21.473 -2.163 -17.495 1.00 90.31 97 HIS A C 1
ATOM 751 O O . HIS A 1 97 ? 21.683 -2.487 -18.664 1.00 90.31 97 HIS A O 1
ATOM 757 N N . VAL A 1 98 ? 20.358 -2.506 -16.849 1.00 92.12 98 VAL A N 1
ATOM 758 C CA . VAL A 1 98 ? 19.363 -3.444 -17.390 1.00 92.12 98 VAL A CA 1
ATOM 759 C C . VAL A 1 98 ? 18.443 -2.750 -18.397 1.00 92.12 98 VAL A C 1
ATOM 761 O O . VAL A 1 98 ? 18.099 -1.575 -18.250 1.00 92.12 98 VAL A O 1
ATOM 764 N N . GLN A 1 99 ? 18.015 -3.482 -19.429 1.00 93.50 99 GLN A N 1
ATOM 765 C CA . GLN A 1 99 ? 17.050 -2.963 -20.400 1.00 93.50 99 GLN A CA 1
ATOM 766 C C . GLN A 1 99 ? 15.671 -2.757 -19.739 1.00 93.50 99 GLN A C 1
ATOM 768 O O . GLN A 1 99 ? 15.176 -3.676 -19.079 1.00 93.50 99 GLN A O 1
ATOM 773 N N . PRO A 1 100 ? 15.014 -1.595 -19.922 1.00 92.44 100 PRO A N 1
ATOM 774 C CA . PRO A 1 100 ? 13.693 -1.321 -19.355 1.00 92.44 100 PRO A CA 1
ATOM 775 C C . PRO A 1 100 ? 12.641 -2.407 -19.607 1.00 92.44 100 PRO A C 1
ATOM 777 O O . PRO A 1 100 ? 11.952 -2.797 -18.661 1.00 92.44 100 PRO A O 1
ATOM 780 N N . ALA A 1 101 ? 12.531 -2.940 -20.828 1.00 93.75 101 ALA A N 1
ATOM 781 C CA . ALA A 1 101 ? 11.618 -4.043 -21.136 1.00 93.75 101 ALA A CA 1
ATOM 782 C C . ALA A 1 101 ? 11.888 -5.307 -20.299 1.00 93.75 101 ALA A C 1
ATOM 784 O O . ALA A 1 101 ? 10.951 -5.907 -19.773 1.00 93.75 101 ALA A O 1
ATOM 785 N N . GLU A 1 102 ? 13.156 -5.687 -20.126 1.00 94.88 102 GLU A N 1
ATOM 786 C CA . GLU A 1 102 ? 13.538 -6.840 -19.303 1.00 94.88 102 GLU A CA 1
ATOM 787 C C . GLU A 1 102 ? 13.207 -6.589 -17.826 1.00 94.88 102 GLU A C 1
ATOM 789 O O . GLU A 1 102 ? 12.608 -7.438 -17.162 1.00 94.88 102 GLU A O 1
ATOM 794 N N . MET A 1 103 ? 13.529 -5.395 -17.319 1.00 95.50 103 MET A N 1
ATOM 795 C CA . MET A 1 103 ? 13.196 -5.001 -15.950 1.00 95.50 103 MET A CA 1
ATOM 796 C C . MET A 1 103 ? 11.682 -5.046 -15.707 1.00 95.50 103 MET A C 1
ATOM 798 O O . MET A 1 103 ? 11.237 -5.567 -14.686 1.00 95.50 103 MET A O 1
ATOM 802 N N . LYS A 1 104 ? 10.872 -4.561 -16.655 1.00 95.31 104 LYS A N 1
ATOM 803 C CA . LYS A 1 104 ? 9.406 -4.597 -16.566 1.00 95.31 104 LYS A CA 1
ATOM 804 C C . LYS A 1 104 ? 8.872 -6.019 -16.385 1.00 95.31 104 LYS A C 1
ATOM 806 O O . LYS A 1 104 ? 7.990 -6.221 -15.552 1.00 95.31 104 LYS A O 1
ATOM 811 N N . GLU A 1 105 ? 9.396 -6.996 -17.121 1.00 95.81 105 GLU A N 1
ATOM 812 C CA . GLU A 1 105 ? 8.985 -8.398 -16.973 1.00 95.81 105 GLU A CA 1
ATOM 813 C C . GLU A 1 105 ? 9.341 -8.954 -15.590 1.00 95.81 105 GLU A C 1
ATOM 815 O O . GLU A 1 105 ? 8.514 -9.622 -14.966 1.00 95.81 105 GLU A O 1
ATOM 820 N N . LYS A 1 106 ? 10.519 -8.603 -15.058 1.00 94.62 106 LYS A N 1
ATOM 821 C CA . LYS A 1 106 ? 10.944 -9.012 -13.709 1.00 94.62 106 LYS A CA 1
ATOM 822 C C . LYS A 1 106 ? 10.098 -8.391 -12.596 1.00 94.62 106 LYS A C 1
ATOM 824 O O . LYS A 1 106 ? 9.973 -9.000 -11.538 1.00 94.62 106 LYS A O 1
ATOM 829 N N . LEU A 1 107 ? 9.498 -7.221 -12.823 1.00 95.88 107 LEU A N 1
ATOM 830 C CA . LEU A 1 107 ? 8.656 -6.537 -11.835 1.00 95.88 107 LEU A CA 1
ATOM 831 C C . LEU A 1 107 ? 7.199 -7.007 -11.805 1.00 95.88 107 LEU A C 1
ATOM 833 O O . LEU A 1 107 ? 6.508 -6.731 -10.827 1.00 95.88 107 LEU A O 1
ATOM 837 N N . LYS A 1 108 ? 6.712 -7.732 -12.821 1.00 95.31 108 LYS A N 1
ATOM 838 C CA . LYS A 1 108 ? 5.315 -8.211 -12.861 1.00 95.31 108 LYS A CA 1
ATOM 839 C C . LYS A 1 108 ? 4.837 -8.890 -11.566 1.00 95.31 108 LYS A C 1
ATOM 841 O O . LYS A 1 108 ? 3.729 -8.571 -11.146 1.00 95.31 108 LYS A O 1
ATOM 846 N N . PRO A 1 109 ? 5.621 -9.764 -10.901 1.00 95.69 109 PRO A N 1
ATOM 847 C CA . PRO A 1 109 ? 5.167 -10.453 -9.692 1.00 95.69 109 PRO A CA 1
ATOM 848 C C . PRO A 1 109 ? 4.955 -9.543 -8.475 1.00 95.69 109 PRO A C 1
ATOM 850 O O . PRO A 1 109 ? 4.306 -9.962 -7.522 1.00 95.69 109 PRO A O 1
ATOM 853 N N . VAL A 1 110 ? 5.530 -8.334 -8.469 1.00 96.00 110 VAL A N 1
ATOM 854 C CA . VAL A 1 110 ? 5.459 -7.407 -7.325 1.00 96.00 110 VAL A CA 1
ATOM 855 C C . VAL A 1 110 ? 4.458 -6.269 -7.531 1.00 96.00 110 VAL A C 1
ATOM 857 O O . VAL A 1 110 ? 4.201 -5.506 -6.597 1.00 96.00 110 VAL A O 1
ATOM 860 N N . LEU A 1 111 ? 3.877 -6.155 -8.729 1.00 95.31 111 LEU A N 1
ATOM 861 C CA . LEU A 1 111 ? 2.790 -5.221 -9.010 1.00 95.31 111 LEU A CA 1
ATOM 862 C C . LEU A 1 111 ? 1.475 -5.736 -8.415 1.00 95.31 111 LEU A C 1
ATOM 864 O O . LEU A 1 111 ? 1.230 -6.941 -8.353 1.00 95.31 111 LEU A O 1
ATOM 868 N N . SER A 1 112 ? 0.614 -4.819 -7.984 1.00 93.69 112 SER A N 1
ATOM 869 C CA . SER A 1 112 ? -0.759 -5.166 -7.616 1.00 93.69 112 SER A CA 1
ATOM 870 C C . SER A 1 112 ? -1.594 -5.462 -8.865 1.00 93.69 112 SER A C 1
ATOM 872 O O . SER A 1 112 ? -1.221 -5.105 -9.982 1.00 93.69 112 SER A O 1
ATOM 874 N N . GLU A 1 113 ? -2.791 -6.025 -8.687 1.00 91.38 113 GLU A N 1
ATOM 875 C CA . GLU A 1 113 ? -3.749 -6.211 -9.790 1.00 91.38 113 GLU A CA 1
ATOM 876 C C . GLU A 1 113 ? -4.097 -4.901 -10.523 1.00 91.38 113 GLU A C 1
ATOM 878 O O . GLU A 1 113 ? -4.474 -4.917 -11.693 1.00 91.38 113 GLU A O 1
ATOM 883 N N . LYS A 1 114 ? -3.975 -3.751 -9.843 1.00 85.81 114 LYS A N 1
ATOM 884 C CA . LYS A 1 114 ? -4.232 -2.410 -10.401 1.00 85.81 114 LYS A CA 1
ATOM 885 C C . LYS A 1 114 ? -2.940 -1.683 -10.811 1.00 85.81 114 LYS A C 1
ATOM 887 O O . LYS A 1 114 ? -2.999 -0.505 -11.200 1.00 85.81 114 LYS A O 1
ATOM 892 N N . GLY A 1 115 ? -1.796 -2.351 -10.683 1.00 90.50 115 GLY A N 1
ATOM 893 C CA . GLY A 1 115 ? -0.470 -1.841 -10.993 1.00 90.50 115 GLY A CA 1
ATOM 894 C C . GLY A 1 115 ? -0.199 -1.816 -12.492 1.00 90.50 115 GLY A C 1
ATOM 895 O O . GLY A 1 115 ? -0.567 -2.732 -13.224 1.00 90.50 115 GLY A O 1
ATOM 896 N N . VAL A 1 116 ? 0.459 -0.759 -12.962 1.00 89.62 116 VAL A N 1
ATOM 897 C CA . VAL A 1 116 ? 0.884 -0.628 -14.361 1.00 89.62 116 VAL A CA 1
ATOM 898 C C . VAL A 1 116 ? 2.346 -0.205 -14.404 1.00 89.62 116 VAL A C 1
ATOM 900 O O . VAL A 1 116 ? 2.751 0.706 -13.685 1.00 89.62 116 VAL A O 1
ATOM 903 N N . ALA A 1 117 ? 3.125 -0.854 -15.270 1.00 93.25 117 ALA A N 1
ATOM 904 C CA . ALA A 1 117 ? 4.498 -0.474 -15.575 1.00 93.25 117 ALA A CA 1
ATOM 905 C C . ALA A 1 117 ? 4.654 -0.172 -17.073 1.00 93.25 117 ALA A C 1
ATOM 907 O O . ALA A 1 117 ? 4.326 -0.997 -17.937 1.00 93.25 117 ALA A O 1
ATOM 908 N N . GLU A 1 118 ? 5.196 0.999 -17.377 1.00 88.25 118 GLU A N 1
ATOM 909 C CA . GLU A 1 118 ? 5.509 1.471 -18.724 1.00 88.25 118 GLU A CA 1
ATOM 910 C C . GLU A 1 118 ? 7.004 1.742 -18.843 1.00 88.25 118 GLU A C 1
ATOM 912 O O . GLU A 1 118 ? 7.662 2.082 -17.865 1.00 88.25 118 GLU A O 1
ATOM 917 N N . VAL A 1 119 ? 7.555 1.573 -20.040 1.00 89.12 119 VAL A N 1
ATOM 918 C CA . VAL A 1 119 ? 8.995 1.702 -20.277 1.00 89.12 119 VAL A CA 1
ATOM 919 C C . VAL A 1 119 ? 9.270 2.792 -21.294 1.00 89.12 119 VAL A C 1
ATOM 921 O O . VAL A 1 119 ? 8.532 2.965 -22.263 1.00 89.12 119 VAL A O 1
ATOM 924 N N . ASN A 1 120 ? 10.363 3.512 -21.082 1.00 83.31 120 ASN A N 1
ATOM 925 C CA . ASN A 1 120 ? 10.926 4.445 -22.039 1.00 83.31 120 ASN A CA 1
ATOM 926 C C . ASN A 1 120 ? 12.348 3.992 -22.360 1.00 83.31 120 ASN A C 1
ATOM 928 O O . ASN A 1 120 ? 13.293 4.314 -21.641 1.00 83.31 120 ASN A O 1
ATOM 932 N N . GLU A 1 121 ? 12.482 3.240 -23.449 1.00 87.56 121 GLU A N 1
ATOM 933 C CA . GLU A 1 121 ? 13.757 2.656 -23.882 1.00 87.56 121 GLU A CA 1
ATOM 934 C C . GLU A 1 121 ? 14.805 3.727 -24.196 1.00 87.56 121 GLU A C 1
ATOM 936 O O . GLU A 1 121 ? 15.956 3.628 -23.776 1.00 87.56 121 GLU A O 1
ATOM 941 N N . ARG A 1 122 ? 14.392 4.813 -24.863 1.00 81.56 122 ARG A N 1
ATOM 942 C CA . ARG A 1 122 ? 15.290 5.911 -25.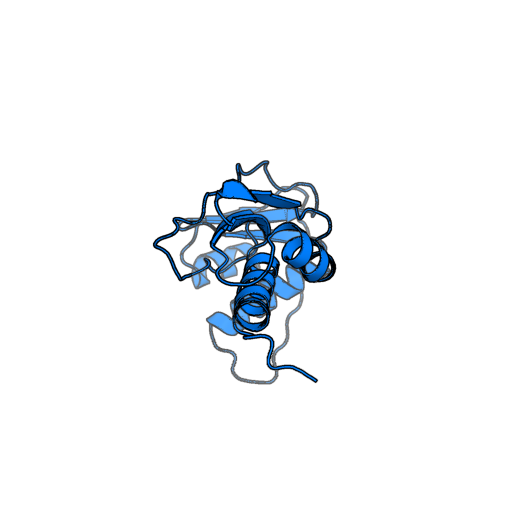250 1.00 81.56 122 ARG A CA 1
ATOM 943 C C . ARG A 1 122 ? 15.927 6.582 -24.037 1.00 81.56 122 ARG A C 1
ATOM 945 O O . ARG A 1 122 ? 17.102 6.927 -24.080 1.00 81.56 122 ARG A O 1
ATOM 952 N N . LEU A 1 123 ? 15.141 6.806 -22.986 1.00 80.75 123 LEU A N 1
ATOM 953 C CA . LEU A 1 123 ? 15.620 7.432 -21.758 1.00 80.75 123 LEU A CA 1
ATOM 954 C C . LEU A 1 123 ? 16.103 6.413 -20.727 1.00 80.75 123 LEU A C 1
ATOM 956 O O . LEU A 1 123 ? 16.516 6.843 -19.663 1.00 80.75 123 LEU A O 1
ATOM 960 N N . LYS A 1 124 ? 16.064 5.101 -21.001 1.00 88.38 124 LYS A N 1
ATOM 961 C CA . LYS A 1 124 ? 16.314 4.031 -20.020 1.00 88.38 124 LYS A CA 1
ATOM 962 C C . LYS A 1 124 ? 15.509 4.201 -18.723 1.00 88.38 124 LYS A C 1
ATOM 964 O O . LYS A 1 124 ? 16.058 4.151 -17.627 1.00 88.38 124 LYS A O 1
ATOM 969 N N . GLN A 1 125 ? 14.206 4.436 -18.836 1.00 90.88 125 GLN A N 1
ATOM 970 C CA . GLN A 1 125 ? 13.333 4.659 -17.679 1.00 90.88 125 GLN A CA 1
ATOM 971 C C . GLN A 1 125 ? 12.207 3.638 -17.606 1.00 90.88 125 GLN A C 1
ATOM 973 O O . GLN A 1 125 ? 11.723 3.149 -18.628 1.00 90.88 125 GLN A O 1
ATOM 978 N N . ILE A 1 126 ? 11.746 3.390 -16.385 1.00 93.06 126 ILE A N 1
ATOM 979 C CA . ILE A 1 126 ? 10.500 2.687 -16.102 1.00 93.06 126 ILE A CA 1
ATOM 980 C C . ILE A 1 126 ? 9.581 3.589 -15.274 1.00 93.06 126 ILE A C 1
ATOM 982 O O . ILE A 1 126 ? 10.002 4.216 -14.303 1.00 93.06 126 ILE A O 1
ATOM 986 N N . ILE A 1 127 ? 8.324 3.685 -15.692 1.00 90.56 127 ILE A N 1
ATOM 987 C CA . ILE A 1 127 ? 7.266 4.460 -15.049 1.00 90.56 127 ILE A CA 1
ATOM 988 C C . ILE A 1 127 ? 6.323 3.455 -14.397 1.00 90.56 127 ILE A C 1
ATOM 990 O O . ILE A 1 127 ? 5.703 2.643 -15.082 1.00 90.56 127 ILE A O 1
ATOM 994 N N . ILE A 1 128 ? 6.228 3.491 -13.073 1.00 93.38 128 ILE A N 1
ATOM 995 C CA . ILE A 1 128 ? 5.441 2.550 -12.276 1.00 93.38 128 ILE A CA 1
ATOM 996 C C . ILE A 1 128 ? 4.288 3.309 -11.639 1.00 93.38 128 ILE A C 1
ATOM 998 O O . ILE A 1 128 ? 4.509 4.250 -10.881 1.00 93.38 128 ILE A O 1
ATOM 1002 N N . THR A 1 129 ? 3.063 2.879 -11.922 1.00 88.81 129 THR A N 1
ATOM 1003 C CA . THR A 1 129 ? 1.848 3.389 -11.285 1.00 88.81 129 THR A CA 1
ATOM 1004 C C . THR A 1 129 ? 1.228 2.295 -10.433 1.00 88.81 129 THR A C 1
ATOM 1006 O O . THR A 1 129 ? 0.625 1.366 -10.968 1.00 88.81 129 THR A O 1
ATOM 1009 N N . ASP A 1 130 ? 1.356 2.394 -9.114 1.00 92.56 130 ASP A N 1
ATOM 1010 C CA . ASP A 1 130 ? 0.845 1.380 -8.187 1.00 92.56 130 ASP A CA 1
ATOM 1011 C C . ASP A 1 130 ? 0.647 1.951 -6.772 1.00 92.56 130 ASP A C 1
ATOM 1013 O O . ASP A 1 130 ? 0.791 3.156 -6.545 1.00 92.56 130 ASP A O 1
ATOM 1017 N N . PHE A 1 131 ? 0.281 1.105 -5.813 1.00 87.81 131 PHE A N 1
ATOM 1018 C CA . PHE A 1 131 ? 0.226 1.466 -4.406 1.00 87.81 131 PHE A CA 1
ATOM 1019 C C . PHE A 1 131 ? 1.628 1.630 -3.808 1.00 87.81 131 PHE A C 1
ATOM 1021 O O . PHE A 1 131 ? 2.577 0.951 -4.200 1.00 87.81 131 PHE A O 1
ATOM 1028 N N . THR A 1 132 ? 1.744 2.499 -2.802 1.00 87.69 132 THR A N 1
ATOM 1029 C CA . THR A 1 132 ? 2.967 2.742 -2.016 1.00 87.69 132 THR A CA 1
ATOM 1030 C C . THR A 1 132 ? 3.764 1.475 -1.683 1.00 87.69 132 THR A C 1
ATOM 1032 O O . THR A 1 132 ? 4.982 1.460 -1.845 1.00 87.69 132 THR A O 1
ATOM 1035 N N . GLU A 1 133 ? 3.114 0.411 -1.200 1.00 88.88 133 GLU A N 1
ATOM 1036 C CA . GLU A 1 133 ? 3.788 -0.835 -0.802 1.00 88.88 133 GLU A CA 1
ATOM 1037 C C . GLU A 1 133 ? 4.419 -1.571 -1.993 1.00 88.88 133 GLU 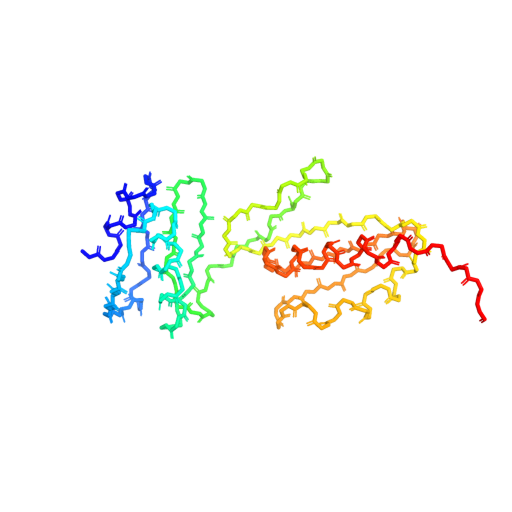A C 1
ATOM 1039 O O . GLU A 1 133 ? 5.579 -1.974 -1.917 1.00 88.88 133 GLU A O 1
ATOM 1044 N N . ASN A 1 134 ? 3.707 -1.652 -3.119 1.00 94.31 134 ASN A N 1
ATOM 1045 C CA . ASN A 1 134 ? 4.193 -2.263 -4.353 1.00 94.31 134 ASN A CA 1
ATOM 1046 C C . ASN A 1 134 ? 5.330 -1.441 -4.963 1.00 94.31 134 ASN A C 1
ATOM 1048 O O . ASN A 1 134 ? 6.354 -2.000 -5.347 1.00 94.31 134 ASN A O 1
ATOM 1052 N N . ILE A 1 135 ? 5.205 -0.109 -4.983 1.00 93.56 135 ILE A N 1
ATOM 1053 C CA . ILE A 1 135 ? 6.262 0.785 -5.483 1.00 93.56 135 ILE A CA 1
ATOM 1054 C C . ILE A 1 135 ? 7.532 0.665 -4.637 1.00 93.56 135 ILE A C 1
ATOM 1056 O O . ILE A 1 135 ? 8.631 0.693 -5.194 1.00 93.56 135 ILE A O 1
ATOM 1060 N N . ASN A 1 136 ? 7.412 0.511 -3.314 1.00 92.00 136 ASN A N 1
ATOM 1061 C CA . ASN A 1 136 ? 8.559 0.267 -2.437 1.00 92.00 136 ASN A CA 1
ATOM 1062 C C . ASN A 1 136 ? 9.289 -1.025 -2.825 1.00 92.00 136 ASN A C 1
ATOM 1064 O O . ASN A 1 136 ? 10.489 -0.988 -3.092 1.00 92.00 136 ASN A O 1
ATOM 1068 N N . ILE A 1 137 ? 8.561 -2.143 -2.915 1.00 94.50 137 ILE A N 1
ATOM 1069 C CA . ILE A 1 137 ? 9.138 -3.448 -3.276 1.00 94.50 137 ILE A CA 1
ATOM 1070 C C . ILE A 1 137 ? 9.764 -3.387 -4.674 1.00 94.50 137 ILE A C 1
ATOM 1072 O O . ILE A 1 137 ? 10.909 -3.797 -4.852 1.00 94.50 137 ILE A O 1
ATOM 1076 N N . ALA A 1 138 ? 9.054 -2.816 -5.649 1.00 94.88 138 ALA A N 1
ATOM 1077 C CA . ALA A 1 138 ? 9.546 -2.667 -7.012 1.00 94.88 138 ALA A CA 1
ATOM 1078 C C . ALA A 1 138 ? 10.812 -1.799 -7.080 1.00 94.88 138 ALA A C 1
ATOM 1080 O O . ALA A 1 138 ? 11.750 -2.146 -7.790 1.00 94.88 138 ALA A O 1
ATOM 1081 N N . THR A 1 139 ? 10.885 -0.704 -6.313 1.00 92.75 139 THR A N 1
ATOM 1082 C CA . THR A 1 139 ? 12.079 0.158 -6.273 1.00 92.75 139 THR A CA 1
ATOM 1083 C C . THR A 1 139 ? 13.286 -0.587 -5.697 1.00 92.75 139 THR A C 1
ATOM 1085 O O . THR A 1 139 ? 14.381 -0.477 -6.245 1.00 92.75 139 THR A O 1
ATOM 1088 N N . GLU A 1 140 ? 13.113 -1.347 -4.615 1.00 93.06 140 GLU A N 1
ATOM 1089 C CA . GLU A 1 140 ? 14.202 -2.142 -4.027 1.00 93.06 140 GLU A CA 1
ATOM 1090 C C . GLU A 1 140 ? 14.648 -3.276 -4.958 1.00 93.06 140 GLU A C 1
ATOM 1092 O O . GLU A 1 140 ? 15.844 -3.510 -5.135 1.00 93.06 140 GLU A O 1
ATOM 1097 N N . MET A 1 141 ? 13.698 -3.921 -5.636 1.00 94.56 141 MET A N 1
ATOM 1098 C CA . MET A 1 141 ? 13.993 -4.937 -6.641 1.00 94.56 141 MET A CA 1
ATOM 1099 C C . MET A 1 141 ? 14.768 -4.351 -7.828 1.00 94.56 141 MET A C 1
ATOM 1101 O O . MET A 1 141 ? 15.770 -4.936 -8.233 1.00 94.56 141 MET A O 1
ATOM 1105 N N . ILE A 1 142 ? 14.380 -3.171 -8.332 1.00 93.75 142 ILE A N 1
ATOM 1106 C CA . ILE A 1 142 ? 15.137 -2.458 -9.373 1.00 93.75 142 ILE A CA 1
ATOM 1107 C C . ILE A 1 142 ? 16.558 -2.176 -8.897 1.00 93.75 142 ILE A C 1
ATOM 1109 O O . ILE A 1 142 ? 17.495 -2.517 -9.606 1.00 93.75 142 ILE A O 1
ATOM 1113 N N . LYS A 1 143 ? 16.743 -1.612 -7.696 1.00 91.50 143 LYS A N 1
ATOM 1114 C CA . LYS A 1 143 ? 18.088 -1.339 -7.158 1.00 91.50 143 LYS A CA 1
ATOM 1115 C C . LYS A 1 143 ? 18.945 -2.600 -7.088 1.00 91.50 143 LYS A C 1
ATOM 1117 O O . LYS A 1 143 ? 20.135 -2.530 -7.358 1.00 91.50 143 LYS A O 1
ATOM 1122 N N . SER A 1 144 ? 18.369 -3.741 -6.713 1.00 91.88 144 SER A N 1
ATOM 1123 C CA . SER A 1 144 ? 19.117 -4.999 -6.640 1.00 91.88 144 SER A CA 1
ATOM 1124 C C . SER A 1 144 ? 19.490 -5.528 -8.024 1.00 91.88 144 SER A C 1
ATOM 1126 O O . SER A 1 144 ? 20.622 -5.959 -8.229 1.00 91.88 144 SER A O 1
ATOM 1128 N N . LEU A 1 145 ? 18.541 -5.518 -8.963 1.00 91.00 145 LEU A N 1
ATOM 1129 C CA . LEU A 1 145 ? 18.701 -6.122 -10.287 1.00 91.00 145 LEU A CA 1
ATOM 1130 C C . LEU A 1 145 ? 19.501 -5.236 -11.247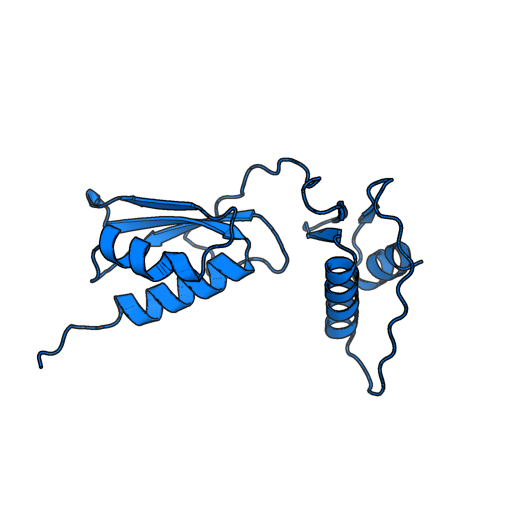 1.00 91.00 145 LEU A C 1
ATOM 1132 O O . LEU A 1 145 ? 20.252 -5.749 -12.066 1.00 91.00 145 LEU A O 1
ATOM 1136 N N . ASP A 1 146 ? 19.369 -3.916 -11.126 1.00 89.62 146 ASP A N 1
ATOM 1137 C CA . ASP A 1 146 ? 20.087 -2.929 -11.935 1.00 89.62 146 ASP A CA 1
ATOM 1138 C C . ASP A 1 146 ? 21.492 -2.619 -11.390 1.00 89.62 146 ASP A C 1
ATOM 1140 O O . ASP A 1 146 ? 22.225 -1.847 -11.994 1.00 89.62 146 ASP A O 1
ATOM 1144 N N . ASN A 1 147 ? 21.900 -3.231 -10.270 1.00 78.50 147 ASN A N 1
ATOM 1145 C CA . ASN A 1 147 ? 23.257 -3.122 -9.713 1.00 78.50 147 ASN A CA 1
ATOM 1146 C C . ASN A 1 147 ? 24.183 -4.285 -10.095 1.00 78.50 147 ASN A C 1
ATOM 1148 O O . ASN A 1 147 ? 25.321 -4.333 -9.630 1.00 78.50 147 ASN A O 1
ATOM 1152 N N . HIS A 1 148 ? 23.730 -5.245 -10.900 1.00 56.72 148 HIS A N 1
ATOM 1153 C CA . HIS A 1 148 ? 24.596 -6.339 -11.329 1.00 56.72 148 HIS A CA 1
ATOM 1154 C C . HIS A 1 148 ? 25.310 -5.957 -12.626 1.00 56.72 148 HIS A C 1
ATOM 1156 O O . HIS A 1 148 ? 24.732 -5.986 -13.710 1.00 56.72 148 HIS A O 1
ATOM 1162 N N . GLN A 1 149 ? 26.602 -5.631 -12.501 1.00 48.50 149 GLN A N 1
ATOM 1163 C CA . GLN A 1 149 ? 27.546 -5.961 -13.561 1.00 48.50 149 GLN A CA 1
ATOM 1164 C C . GLN A 1 149 ? 27.426 -7.466 -13.781 1.00 48.50 149 GLN A C 1
ATOM 1166 O O . GLN A 1 149 ? 27.708 -8.253 -12.879 1.00 48.50 149 GLN A O 1
ATOM 1171 N N . THR A 1 150 ? 26.961 -7.852 -14.962 1.00 43.16 150 THR A N 1
ATOM 1172 C CA . THR A 1 150 ? 27.136 -9.190 -15.511 1.00 43.16 150 THR A CA 1
ATOM 1173 C C . THR A 1 150 ? 28.634 -9.497 -15.498 1.00 43.16 150 THR A C 1
ATOM 1175 O O . THR A 1 150 ? 29.366 -9.095 -16.395 1.00 43.16 150 THR A O 1
ATOM 1178 N N . GLY A 1 151 ? 29.107 -10.109 -14.415 1.00 42.28 151 GLY A N 1
ATOM 1179 C CA . GLY A 1 151 ? 30.328 -10.891 -14.410 1.00 42.28 151 GLY A CA 1
ATOM 1180 C C . GLY A 1 151 ? 29.968 -12.259 -14.961 1.00 42.28 151 GLY A C 1
ATOM 1181 O O . GLY A 1 151 ? 29.081 -12.920 -14.423 1.00 42.28 151 GLY A O 1
ATOM 1182 N N . ASP A 1 152 ? 30.612 -12.604 -16.066 1.00 41.62 152 ASP A N 1
ATOM 1183 C CA . ASP A 1 152 ? 30.532 -13.877 -16.767 1.00 41.62 152 ASP A CA 1
ATOM 1184 C C . ASP A 1 152 ? 30.499 -15.098 -15.831 1.00 41.62 152 ASP A C 1
ATOM 1186 O O . ASP A 1 152 ? 31.286 -15.199 -14.883 1.00 41.62 152 ASP A O 1
ATOM 1190 N N . LEU A 1 153 ? 29.644 -16.062 -16.177 1.00 33.53 153 LEU A N 1
ATOM 1191 C CA . LEU A 1 153 ? 29.882 -17.493 -15.984 1.00 33.53 153 LEU A CA 1
ATOM 1192 C C . LEU A 1 153 ? 29.564 -18.215 -17.293 1.00 33.53 153 LEU A C 1
ATOM 1194 O O . LEU A 1 153 ? 28.481 -17.938 -17.858 1.00 33.53 153 LEU A O 1
#

Sequence (153 aa):
MIVQWLAEQTGKSVIKHPQANCQITIVSSKKTSKRDAINLVYRALSLEGFNIIASSQSLLIVPEGKEPKLSPELLDASRSDIPIGRQRLVKIVQLQHVQPAEMKEKLKPVLSEKGVAEVNERLKQIIITDFTENINIATEMIKSLDNHQTGDL